Protein AF-A0A3D8IAQ0-F1 (afdb_monomer_lite)

Radius of gyration: 32.33 Å; chains: 1; bounding box: 76×37×86 Å

Structure (mmCIF, N/CA/C/O backbone):
data_AF-A0A3D8IAQ0-F1
#
_entry.id   AF-A0A3D8IAQ0-F1
#
loop_
_atom_site.group_PDB
_atom_site.id
_atom_site.type_symbol
_atom_site.label_atom_id
_atom_site.label_alt_id
_atom_site.label_comp_id
_atom_site.label_asym_id
_atom_site.label_entity_id
_atom_site.label_seq_id
_atom_site.pdbx_PDB_ins_code
_atom_site.Cartn_x
_atom_site.Cartn_y
_atom_site.Cartn_z
_atom_site.occupancy
_atom_site.B_iso_or_equiv
_atom_site.auth_seq_id
_atom_site.auth_comp_id
_atom_site.auth_asym_id
_atom_site.auth_atom_id
_atom_site.pdbx_PDB_model_num
ATOM 1 N N . MET A 1 1 ? 60.385 23.691 -66.829 1.00 50.75 1 MET A N 1
ATOM 2 C CA . MET A 1 1 ? 60.542 23.107 -65.472 1.00 50.75 1 MET A CA 1
ATOM 3 C C . MET A 1 1 ? 59.832 23.853 -64.332 1.00 50.75 1 MET A C 1
ATOM 5 O O . MET A 1 1 ? 59.541 23.205 -63.342 1.00 50.75 1 MET A O 1
ATOM 9 N N . LYS A 1 2 ? 59.481 25.152 -64.421 1.00 46.06 2 LYS A N 1
ATOM 10 C CA . LYS A 1 2 ? 58.760 25.864 -63.331 1.00 46.06 2 LYS A CA 1
ATOM 11 C C . LYS A 1 2 ? 57.233 25.645 -63.270 1.00 46.06 2 LYS A C 1
ATOM 13 O O . LYS A 1 2 ? 56.616 26.007 -62.277 1.00 46.06 2 LYS A O 1
ATOM 18 N N . SER A 1 3 ? 56.621 25.070 -64.309 1.00 49.62 3 SER A N 1
ATOM 19 C CA . SER A 1 3 ? 55.159 24.880 -64.384 1.00 49.62 3 SER A CA 1
ATOM 20 C C . SER A 1 3 ? 54.688 23.552 -63.762 1.00 49.62 3 SER A C 1
ATOM 22 O O . SER A 1 3 ? 53.665 23.526 -63.090 1.00 49.62 3 SER A O 1
ATOM 24 N N . ILE A 1 4 ? 55.494 22.486 -63.858 1.00 47.62 4 ILE A N 1
ATOM 25 C CA . ILE A 1 4 ? 55.173 21.150 -63.314 1.00 47.62 4 ILE A CA 1
ATOM 26 C C . ILE A 1 4 ? 55.188 21.145 -61.772 1.00 47.62 4 ILE A C 1
ATOM 28 O O . ILE A 1 4 ? 54.328 20.539 -61.143 1.00 47.62 4 ILE A O 1
ATOM 32 N N . ILE A 1 5 ? 56.092 21.912 -61.151 1.00 51.25 5 ILE A N 1
ATOM 33 C CA . ILE A 1 5 ? 56.208 22.018 -59.682 1.00 51.25 5 ILE A CA 1
ATOM 34 C C . ILE A 1 5 ? 54.973 22.698 -59.055 1.00 51.25 5 ILE A C 1
ATOM 36 O O . ILE A 1 5 ? 54.599 22.385 -57.928 1.00 51.25 5 ILE A O 1
ATOM 40 N N . LYS A 1 6 ? 54.293 23.593 -59.788 1.00 47.03 6 LYS A N 1
ATOM 41 C CA . LYS A 1 6 ? 53.059 24.256 -59.325 1.00 47.03 6 LYS A CA 1
ATOM 42 C C . LYS A 1 6 ? 51.813 23.372 -59.431 1.00 47.03 6 LYS A C 1
ATOM 44 O O . LYS A 1 6 ? 50.860 23.614 -58.701 1.00 47.03 6 LYS A O 1
ATOM 49 N N . LEU A 1 7 ? 51.810 22.380 -60.325 1.00 46.91 7 LEU A N 1
ATOM 50 C CA . LEU A 1 7 ? 50.689 21.447 -60.465 1.00 46.91 7 LEU A CA 1
ATOM 51 C C . LEU A 1 7 ? 50.698 20.402 -59.339 1.00 46.91 7 LEU A C 1
ATOM 53 O O . LEU A 1 7 ? 49.652 20.119 -58.764 1.00 46.91 7 LEU A O 1
ATOM 57 N N . ASN A 1 8 ? 51.884 19.904 -58.967 1.00 48.91 8 ASN A N 1
ATOM 58 C CA . ASN A 1 8 ? 52.026 18.927 -57.883 1.00 48.91 8 ASN A CA 1
ATOM 59 C C . ASN A 1 8 ? 51.652 19.508 -56.512 1.00 48.91 8 ASN A C 1
ATOM 61 O O . ASN A 1 8 ? 50.925 18.862 -55.769 1.00 48.91 8 ASN A O 1
ATOM 65 N N . SER A 1 9 ? 52.028 20.756 -56.207 1.00 54.44 9 SER A N 1
ATOM 66 C CA . SER A 1 9 ? 51.649 21.383 -54.929 1.00 54.44 9 SER A CA 1
ATOM 67 C C . SER A 1 9 ? 50.164 21.760 -54.834 1.00 54.44 9 SER A C 1
ATOM 69 O O . SER A 1 9 ? 49.633 21.924 -53.735 1.00 54.44 9 SER A O 1
ATOM 71 N N . PHE A 1 10 ? 49.473 21.895 -55.971 1.00 50.22 10 PHE A N 1
ATOM 72 C CA . PHE A 1 10 ? 48.026 22.0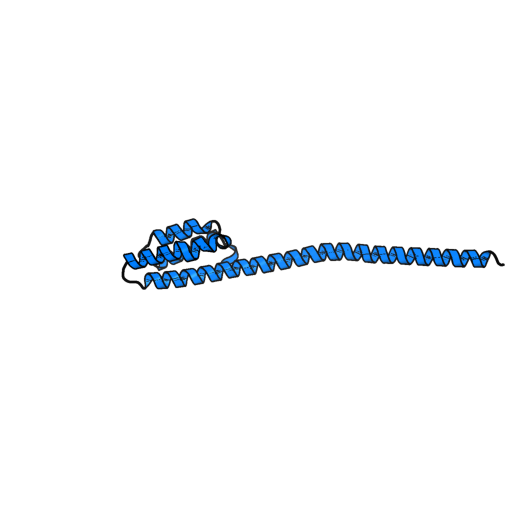99 -56.013 1.00 50.22 10 PHE A CA 1
ATOM 73 C C . PHE A 1 10 ? 47.270 20.774 -55.843 1.00 50.22 10 PHE A C 1
ATOM 75 O O . PHE A 1 10 ? 46.294 20.727 -55.101 1.00 50.22 10 PHE A O 1
ATOM 82 N N . LEU A 1 11 ? 47.751 19.688 -56.458 1.00 51.03 11 LEU A N 1
ATOM 83 C CA . LEU A 1 11 ? 47.168 18.350 -56.312 1.00 51.03 11 LEU A CA 1
ATOM 84 C C . LEU A 1 11 ? 47.384 17.762 -54.910 1.00 51.03 11 LEU A C 1
ATOM 86 O O . LEU A 1 11 ? 46.462 17.152 -54.380 1.00 51.03 11 LEU A O 1
ATOM 90 N N . GLU A 1 12 ? 48.528 18.021 -54.268 1.00 53.34 12 GLU A N 1
ATOM 91 C CA . GLU A 1 12 ? 48.754 17.661 -52.857 1.00 53.34 12 GLU A CA 1
ATOM 92 C C . GLU A 1 12 ? 47.821 18.435 -51.913 1.00 53.34 12 GLU A C 1
ATOM 94 O O . GLU A 1 12 ? 47.213 17.842 -51.029 1.00 53.34 12 GLU A O 1
ATOM 99 N N . ARG A 1 13 ? 47.590 19.736 -52.151 1.00 52.06 13 ARG A N 1
ATOM 100 C CA . ARG A 1 13 ? 46.631 20.527 -51.352 1.00 52.06 13 ARG A CA 1
ATOM 101 C C . ARG A 1 13 ? 45.176 20.113 -51.549 1.00 52.06 13 ARG A C 1
ATOM 103 O O . ARG A 1 13 ? 44.393 20.222 -50.612 1.00 52.06 13 ARG A O 1
ATOM 110 N N . VAL A 1 14 ? 44.798 19.666 -52.746 1.00 51.16 14 VAL A N 1
ATOM 111 C CA . VAL A 1 14 ? 43.447 19.147 -53.020 1.00 51.16 14 VAL A CA 1
ATOM 112 C C . VAL A 1 14 ? 43.282 17.731 -52.451 1.00 51.16 14 VAL A C 1
ATOM 114 O O . VAL A 1 14 ? 42.207 17.410 -51.948 1.00 51.16 14 VAL A O 1
ATOM 117 N N . GLY A 1 15 ? 44.347 16.922 -52.452 1.00 47.16 15 GLY A N 1
ATOM 118 C CA . GLY A 1 15 ? 44.403 15.605 -51.811 1.00 47.16 15 GLY A CA 1
ATOM 119 C C . GLY A 1 15 ? 44.271 15.674 -50.290 1.00 47.16 15 GLY A C 1
ATOM 120 O O . GLY A 1 15 ? 43.403 15.007 -49.734 1.00 47.16 15 GLY A O 1
ATOM 121 N N . ASP A 1 16 ? 45.030 16.549 -49.627 1.00 48.69 16 ASP A N 1
ATOM 122 C CA . ASP A 1 16 ? 44.929 16.757 -48.175 1.00 48.69 16 ASP A CA 1
ATOM 123 C C . ASP A 1 16 ? 43.561 17.328 -47.774 1.00 48.69 16 ASP A C 1
ATOM 125 O O . ASP A 1 16 ? 42.982 16.921 -46.767 1.00 48.69 16 ASP A O 1
ATOM 129 N N . TRP A 1 17 ? 42.979 18.220 -48.584 1.00 43.69 17 TRP A N 1
ATOM 130 C CA . TRP A 1 17 ? 41.640 18.764 -48.328 1.00 43.69 17 TRP A CA 1
ATOM 131 C C . TRP A 1 17 ? 40.539 17.700 -48.467 1.00 43.69 17 TRP A C 1
ATOM 133 O O . TRP A 1 17 ? 39.626 17.660 -47.644 1.00 43.69 17 TRP A O 1
ATOM 143 N N . LEU A 1 18 ? 40.649 16.795 -49.448 1.00 44.53 18 LEU A N 1
ATOM 144 C CA . LEU A 1 18 ? 39.730 15.663 -49.624 1.00 44.53 18 LEU A CA 1
ATOM 145 C C . LEU A 1 18 ? 39.885 14.601 -48.528 1.00 44.53 18 LEU A C 1
ATOM 147 O O . LEU A 1 18 ? 38.873 14.097 -48.049 1.00 44.53 18 LEU A O 1
ATOM 151 N N . ILE A 1 19 ? 41.108 14.304 -48.082 1.00 50.25 19 ILE A N 1
ATOM 152 C CA . ILE A 1 19 ? 41.360 13.367 -46.973 1.00 50.25 19 ILE A CA 1
ATOM 153 C C . ILE A 1 19 ? 40.795 13.933 -45.663 1.00 50.25 19 ILE A C 1
ATOM 155 O O . ILE A 1 19 ? 40.074 13.235 -44.954 1.00 50.25 19 ILE A O 1
ATOM 159 N N . THR A 1 20 ? 40.978 15.232 -45.407 1.00 50.47 20 THR A N 1
ATOM 160 C CA . THR A 1 20 ? 40.412 15.897 -44.219 1.00 50.47 20 THR A CA 1
ATOM 161 C C . THR A 1 20 ? 38.874 15.919 -44.248 1.00 50.47 20 THR A C 1
ATOM 163 O O . THR A 1 20 ? 38.232 15.804 -43.205 1.00 50.47 20 THR A O 1
ATOM 166 N N . TYR A 1 21 ? 38.255 16.022 -45.432 1.00 44.12 21 TYR A N 1
ATOM 167 C CA . TYR A 1 21 ? 36.794 15.984 -45.590 1.00 44.12 21 TYR A CA 1
ATOM 168 C C . TYR A 1 21 ? 36.225 14.564 -45.443 1.00 44.12 21 TYR A C 1
ATOM 170 O O . TYR A 1 21 ? 35.163 14.380 -44.846 1.00 44.12 21 TYR A O 1
ATOM 178 N N . VAL A 1 22 ? 36.931 13.547 -45.944 1.00 46.44 22 VAL A N 1
ATOM 179 C CA . VAL A 1 22 ? 36.542 12.135 -45.808 1.00 46.44 22 VAL A CA 1
ATOM 180 C C . VAL A 1 22 ? 36.696 11.664 -44.357 1.00 46.44 22 VAL A C 1
ATOM 182 O O . VAL A 1 22 ? 35.769 11.044 -43.839 1.00 46.44 22 VAL A O 1
ATOM 185 N N . ASP A 1 23 ? 37.757 12.062 -43.650 1.00 42.91 23 ASP A N 1
ATOM 186 C CA . ASP A 1 23 ? 37.926 11.762 -42.221 1.00 42.91 23 ASP A CA 1
ATOM 187 C C . ASP A 1 23 ? 36.926 12.522 -41.335 1.00 42.91 23 ASP A C 1
ATOM 189 O O . ASP A 1 23 ? 36.376 11.947 -40.393 1.00 42.91 23 ASP A O 1
ATOM 193 N N . PHE A 1 24 ? 36.586 13.775 -41.669 1.00 44.38 24 PHE A N 1
ATOM 194 C CA . PHE A 1 24 ? 35.508 14.507 -40.991 1.00 44.38 24 PHE A CA 1
ATOM 195 C C . PHE A 1 24 ? 34.150 13.820 -41.194 1.00 44.38 24 PHE A C 1
ATOM 197 O O . PHE A 1 24 ? 33.378 13.694 -40.248 1.00 44.38 24 PHE A O 1
ATOM 204 N N . THR A 1 25 ? 33.865 13.300 -42.392 1.00 46.12 25 THR A N 1
ATOM 205 C CA . THR A 1 25 ? 32.583 12.640 -42.701 1.00 46.12 25 THR A CA 1
ATOM 206 C C . THR A 1 25 ? 32.492 11.230 -42.102 1.00 46.12 25 THR A C 1
ATOM 208 O O . THR A 1 25 ? 31.422 10.832 -41.641 1.00 46.12 25 THR A O 1
ATOM 211 N N . ILE A 1 26 ? 33.604 10.490 -42.018 1.00 47.59 26 ILE A N 1
ATOM 212 C CA . ILE A 1 26 ? 33.669 9.183 -41.343 1.00 47.59 26 ILE A CA 1
ATOM 213 C C . ILE A 1 26 ? 33.573 9.357 -39.820 1.00 47.59 26 ILE A C 1
ATOM 215 O O . ILE A 1 26 ? 32.854 8.590 -39.178 1.00 47.59 26 ILE A O 1
ATOM 219 N N . ALA A 1 27 ? 34.175 10.399 -39.235 1.00 44.84 27 ALA A N 1
ATOM 220 C CA . ALA A 1 27 ? 34.023 10.738 -37.815 1.00 44.84 27 ALA A CA 1
ATOM 221 C C . ALA A 1 27 ? 32.619 11.284 -37.466 1.00 44.84 27 ALA A C 1
ATOM 223 O O . ALA A 1 27 ? 32.102 11.018 -36.382 1.00 44.84 27 ALA A O 1
ATOM 224 N N . PHE A 1 28 ? 31.952 11.998 -38.381 1.00 41.72 28 PHE A N 1
ATOM 225 C CA . PHE A 1 28 ? 30.584 12.504 -38.179 1.00 41.72 28 PHE A CA 1
ATOM 226 C C . PHE A 1 28 ? 29.507 11.429 -38.432 1.00 41.72 28 PHE A C 1
ATOM 228 O O . PHE A 1 28 ? 28.493 11.375 -37.735 1.00 41.72 28 PHE A O 1
ATOM 235 N N . GLY A 1 29 ? 29.743 10.513 -39.378 1.00 35.75 29 GLY A N 1
ATOM 236 C CA . GLY A 1 29 ? 28.885 9.352 -39.640 1.00 35.75 29 GLY A CA 1
ATOM 237 C C . GLY A 1 29 ? 28.968 8.277 -38.550 1.00 35.75 29 GLY A C 1
ATOM 238 O O . GLY A 1 29 ? 27.954 7.671 -38.201 1.00 35.75 29 GLY A O 1
ATOM 239 N N . SER A 1 30 ? 30.146 8.092 -37.944 1.00 42.00 30 SER A N 1
ATOM 240 C CA . SER A 1 30 ? 30.320 7.229 -36.765 1.00 42.00 30 SER A CA 1
ATOM 241 C C . SER A 1 30 ? 29.868 7.896 -35.457 1.00 42.00 30 SER A C 1
ATOM 243 O O . SER A 1 30 ? 29.429 7.192 -34.544 1.00 42.00 30 SER A O 1
ATOM 245 N N . SER A 1 31 ? 29.849 9.234 -35.370 1.00 45.94 31 SER A N 1
ATOM 246 C CA . SER A 1 31 ? 29.312 9.935 -34.198 1.00 45.94 31 SER A CA 1
ATOM 247 C C . SER A 1 31 ? 27.786 10.028 -34.198 1.00 45.94 31 SER A C 1
ATOM 249 O O . SER A 1 31 ? 27.199 9.849 -33.143 1.00 45.94 31 SER A O 1
ATOM 251 N N . LEU A 1 32 ? 27.087 10.183 -35.327 1.00 40.41 32 LEU A N 1
ATOM 252 C CA . LEU A 1 32 ? 25.613 10.233 -35.313 1.00 40.41 32 LEU A CA 1
ATOM 253 C C . LEU A 1 32 ? 24.957 8.857 -35.106 1.00 40.41 32 LEU A C 1
ATOM 255 O O . LEU A 1 32 ? 23.979 8.763 -34.366 1.00 40.41 32 LEU A O 1
ATOM 259 N N . GLY A 1 33 ? 25.520 7.776 -35.659 1.00 39.09 33 GLY A N 1
ATOM 260 C CA . GLY A 1 33 ? 25.084 6.405 -35.353 1.00 39.09 33 GLY A CA 1
ATOM 261 C C . GLY A 1 33 ? 25.388 5.993 -33.905 1.00 39.09 33 GLY A C 1
ATOM 262 O O . GLY A 1 33 ? 24.560 5.353 -33.255 1.00 39.09 33 GLY A O 1
ATOM 263 N N . GLY A 1 34 ? 26.532 6.432 -33.368 1.00 38.88 34 GLY A N 1
ATOM 264 C CA . GLY A 1 34 ? 26.935 6.222 -31.974 1.00 38.88 34 GLY A CA 1
ATOM 265 C C . GLY A 1 34 ? 26.200 7.107 -30.960 1.00 38.88 34 GLY A C 1
ATOM 266 O O . GLY A 1 34 ? 25.915 6.649 -29.859 1.00 38.88 34 GLY A O 1
ATOM 267 N N . ILE A 1 35 ? 25.821 8.337 -31.317 1.00 47.09 35 ILE A N 1
ATOM 268 C CA . ILE A 1 35 ? 25.037 9.251 -30.470 1.00 47.09 35 ILE A CA 1
ATOM 269 C C . ILE A 1 35 ? 23.566 8.844 -30.477 1.00 47.09 35 ILE A C 1
ATOM 271 O O . ILE A 1 35 ? 22.953 8.811 -29.417 1.00 47.09 35 ILE A O 1
ATOM 275 N N . ILE A 1 36 ? 22.990 8.475 -31.625 1.00 50.41 36 ILE A N 1
ATOM 276 C CA . ILE A 1 36 ? 21.604 7.994 -31.685 1.00 50.41 36 ILE A CA 1
ATOM 277 C C . ILE A 1 36 ? 21.508 6.616 -31.016 1.00 50.41 36 ILE A C 1
ATOM 279 O O . ILE A 1 36 ? 20.681 6.434 -30.124 1.00 50.41 36 ILE A O 1
ATOM 283 N N . GLY A 1 37 ? 22.397 5.673 -31.348 1.00 39.19 37 GLY A N 1
ATOM 284 C CA . GLY A 1 37 ? 22.471 4.359 -30.699 1.00 39.19 37 GLY A CA 1
ATOM 285 C C . GLY A 1 37 ? 22.793 4.449 -29.204 1.00 39.19 37 GLY A C 1
ATOM 286 O O . GLY A 1 37 ? 22.123 3.820 -28.386 1.00 39.19 37 GLY A O 1
ATOM 287 N N . GLY A 1 38 ? 23.741 5.304 -28.823 1.00 42.31 38 GLY A N 1
ATOM 288 C CA . GLY A 1 38 ? 24.085 5.592 -27.432 1.00 42.31 38 GLY A CA 1
ATOM 289 C C . GLY A 1 38 ? 22.946 6.265 -26.670 1.00 42.31 38 GLY A C 1
ATOM 290 O O . GLY A 1 38 ? 22.697 5.906 -25.522 1.00 42.31 38 GLY A O 1
ATOM 291 N N . TRP A 1 39 ? 22.182 7.164 -27.298 1.00 53.44 39 TRP A N 1
ATOM 292 C CA . TRP A 1 39 ? 20.987 7.769 -26.705 1.00 53.44 39 TRP A CA 1
ATOM 293 C C . TRP A 1 39 ? 19.855 6.754 -26.556 1.00 53.44 39 TRP A C 1
ATOM 295 O O . TRP A 1 39 ? 19.192 6.753 -25.525 1.00 53.44 39 TRP A O 1
ATOM 305 N N . PHE A 1 40 ? 19.660 5.837 -27.510 1.00 55.66 40 PHE A N 1
ATOM 306 C CA . PHE A 1 40 ? 18.687 4.747 -27.381 1.00 55.66 40 PHE A CA 1
ATOM 307 C C . PHE A 1 40 ? 19.048 3.784 -26.251 1.00 55.66 40 PHE A C 1
ATOM 309 O O . PHE A 1 40 ? 18.185 3.467 -25.434 1.00 55.66 40 PHE A O 1
ATOM 316 N N . ILE A 1 41 ? 20.313 3.371 -26.159 1.00 57.19 41 ILE A N 1
ATOM 317 C CA . ILE A 1 41 ? 20.807 2.478 -25.105 1.00 57.19 41 ILE A CA 1
ATOM 318 C C . ILE A 1 41 ? 20.735 3.175 -23.741 1.00 57.19 41 ILE A C 1
ATOM 320 O O . ILE A 1 41 ? 20.163 2.631 -22.798 1.00 57.19 41 ILE A O 1
ATOM 324 N N . THR A 1 42 ? 21.214 4.416 -23.644 1.00 60.34 42 THR A N 1
ATOM 325 C CA . THR A 1 42 ? 21.140 5.221 -22.413 1.00 60.34 42 THR A CA 1
ATOM 326 C C . THR A 1 42 ? 19.692 5.442 -21.994 1.00 60.34 42 THR A C 1
ATOM 328 O O . THR A 1 42 ? 19.350 5.246 -20.834 1.00 60.34 42 THR A O 1
ATOM 331 N N . ARG A 1 43 ? 18.797 5.769 -22.932 1.00 56.47 43 ARG A N 1
ATOM 332 C CA . ARG A 1 43 ? 17.363 5.931 -22.663 1.00 56.47 43 ARG A CA 1
ATOM 333 C C . ARG A 1 43 ? 16.702 4.613 -22.267 1.00 56.47 43 ARG A C 1
ATOM 335 O O . ARG A 1 43 ? 15.783 4.642 -21.455 1.00 56.47 43 ARG A O 1
ATOM 342 N N . TYR A 1 44 ? 17.149 3.480 -22.804 1.00 60.31 44 TYR A N 1
ATOM 343 C CA . TYR A 1 44 ? 16.655 2.153 -22.441 1.00 60.31 44 TYR A CA 1
ATOM 344 C C . TYR A 1 44 ? 17.068 1.771 -21.015 1.00 60.31 44 TYR A C 1
ATOM 346 O O . TYR A 1 44 ? 16.197 1.490 -20.196 1.00 60.31 44 TYR A O 1
ATOM 354 N N . TYR A 1 45 ? 18.359 1.853 -20.677 1.00 57.66 45 TYR A N 1
ATOM 355 C CA . TYR A 1 45 ? 18.845 1.572 -19.320 1.00 57.66 45 TYR A CA 1
ATOM 356 C C . TYR A 1 45 ? 18.307 2.569 -18.292 1.00 57.66 45 TYR A C 1
ATOM 358 O O . TYR A 1 45 ? 17.935 2.173 -17.192 1.00 57.66 45 TYR A O 1
ATOM 366 N N . HIS A 1 46 ? 18.171 3.843 -18.660 1.00 58.62 46 HIS A N 1
ATOM 367 C CA . HIS A 1 46 ? 17.567 4.852 -17.795 1.00 58.62 46 HIS A CA 1
ATOM 368 C C . HIS A 1 46 ? 16.077 4.579 -17.555 1.00 58.62 46 HIS A C 1
ATOM 370 O O . HIS A 1 46 ? 15.609 4.690 -16.426 1.00 58.62 46 HIS A O 1
ATOM 376 N N . LYS A 1 47 ? 15.319 4.171 -18.583 1.00 62.62 47 LYS A N 1
ATOM 377 C CA . LYS A 1 47 ? 13.920 3.741 -18.416 1.00 62.62 47 LYS A CA 1
ATOM 378 C C . LYS A 1 47 ? 13.809 2.479 -17.564 1.00 62.62 47 LYS A C 1
ATOM 380 O O . LYS A 1 47 ? 12.921 2.419 -16.721 1.00 62.62 47 LYS A O 1
ATOM 385 N N . LYS A 1 48 ? 14.709 1.510 -17.753 1.00 64.25 48 LYS A N 1
ATOM 386 C CA . LYS A 1 48 ? 14.746 0.274 -16.966 1.00 64.25 48 LYS A CA 1
ATOM 387 C C . LYS A 1 48 ? 15.043 0.563 -15.491 1.00 64.25 48 LYS A C 1
ATOM 389 O O . LYS A 1 48 ? 14.270 0.155 -14.635 1.00 64.25 48 LYS A O 1
ATOM 394 N N . GLY A 1 49 ? 16.057 1.380 -15.205 1.00 70.94 49 GLY A N 1
ATOM 395 C CA . GLY A 1 49 ? 16.369 1.813 -13.841 1.00 70.94 49 GLY A CA 1
ATOM 396 C C . GLY A 1 49 ? 15.251 2.647 -13.205 1.00 70.94 49 GLY A C 1
ATOM 397 O O . GLY A 1 49 ? 14.942 2.479 -12.030 1.00 70.94 49 GLY A O 1
ATOM 398 N N . GLN A 1 50 ? 14.574 3.508 -13.975 1.00 75.38 50 GLN A N 1
ATOM 399 C CA . GLN A 1 50 ? 13.396 4.235 -13.487 1.00 75.38 50 GLN A CA 1
ATOM 400 C C . GLN A 1 50 ? 12.213 3.314 -13.185 1.00 75.38 50 GLN A C 1
ATOM 402 O O . GLN A 1 50 ? 11.456 3.584 -12.251 1.00 75.38 50 GLN A O 1
ATOM 407 N N . GLN A 1 51 ? 12.036 2.256 -13.973 1.00 77.31 51 GLN A N 1
ATOM 408 C CA . GLN A 1 51 ? 10.988 1.272 -13.759 1.00 77.31 51 GLN A CA 1
ATOM 4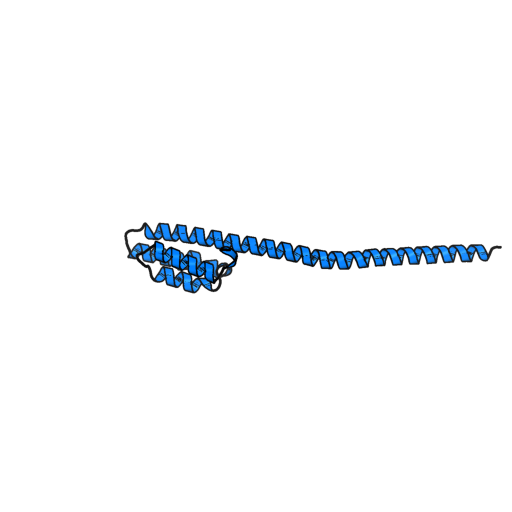09 C C . GLN A 1 51 ? 11.263 0.447 -12.500 1.00 77.31 51 GLN A C 1
ATOM 411 O O . GLN A 1 51 ? 10.402 0.413 -11.628 1.00 77.31 51 GLN A O 1
ATOM 416 N N . GLU A 1 52 ? 12.468 -0.104 -12.351 1.00 80.56 52 GLU A N 1
ATOM 417 C CA . GLU A 1 52 ? 12.892 -0.834 -11.146 1.00 80.56 52 GLU A CA 1
ATOM 418 C C . GLU A 1 52 ? 12.771 0.047 -9.892 1.00 80.56 52 GLU A C 1
ATOM 420 O O . GLU A 1 52 ? 12.219 -0.365 -8.874 1.00 80.56 52 GLU A O 1
ATOM 425 N N . TYR A 1 53 ? 13.182 1.316 -9.979 1.00 82.06 53 TYR A N 1
ATOM 426 C CA . TYR A 1 53 ? 13.022 2.278 -8.887 1.00 82.06 53 TYR A CA 1
ATOM 427 C C . TYR A 1 53 ? 11.552 2.560 -8.547 1.00 82.06 53 TYR A C 1
ATOM 429 O O . TYR A 1 53 ? 11.189 2.711 -7.377 1.00 82.06 53 TYR A O 1
ATOM 437 N N . ARG A 1 54 ? 10.681 2.645 -9.557 1.00 84.31 54 ARG A N 1
ATOM 438 C CA . ARG A 1 54 ? 9.241 2.826 -9.345 1.00 84.31 54 ARG A CA 1
ATOM 439 C C . ARG A 1 54 ? 8.625 1.588 -8.702 1.00 84.31 54 ARG A C 1
ATOM 441 O O . ARG A 1 54 ? 7.816 1.738 -7.793 1.00 84.31 54 ARG A O 1
ATOM 448 N N . GLU A 1 55 ? 9.001 0.400 -9.156 1.00 88.00 55 GLU A N 1
ATOM 449 C CA . GLU A 1 55 ? 8.536 -0.869 -8.597 1.00 88.00 55 GLU A CA 1
ATOM 450 C C . GLU A 1 55 ? 8.974 -1.014 -7.137 1.00 88.00 55 GLU A C 1
ATOM 452 O O . GLU A 1 55 ? 8.145 -1.320 -6.280 1.00 88.00 55 GLU A O 1
ATOM 457 N N . GLN A 1 56 ? 10.223 -0.664 -6.820 1.00 86.56 56 GLN A N 1
ATOM 458 C CA . GLN A 1 56 ? 10.701 -0.642 -5.442 1.00 86.56 56 GLN A CA 1
ATOM 459 C C . GLN A 1 56 ? 9.886 0.324 -4.576 1.00 86.56 56 GLN A C 1
ATOM 461 O O . GLN A 1 56 ? 9.403 -0.064 -3.519 1.00 86.56 56 GLN A O 1
ATOM 466 N N . LYS A 1 57 ? 9.619 1.547 -5.054 1.00 89.19 57 LYS A N 1
ATOM 467 C CA . LYS A 1 57 ? 8.762 2.501 -4.327 1.00 89.19 57 LYS A CA 1
ATOM 468 C C . LYS A 1 57 ? 7.359 1.970 -4.048 1.00 89.19 57 LYS A C 1
ATOM 470 O O . LYS A 1 57 ? 6.783 2.288 -3.011 1.00 89.19 57 LYS A O 1
ATOM 475 N N . ILE A 1 58 ? 6.785 1.214 -4.980 1.00 89.62 58 ILE A N 1
ATOM 476 C CA . ILE A 1 58 ? 5.470 0.594 -4.800 1.00 89.62 58 ILE A CA 1
ATOM 477 C C . ILE A 1 58 ? 5.540 -0.511 -3.739 1.00 89.62 58 ILE A C 1
ATOM 479 O O . ILE A 1 58 ? 4.659 -0.566 -2.881 1.00 89.62 58 ILE A O 1
ATOM 483 N N . ARG A 1 59 ? 6.592 -1.342 -3.749 1.00 89.56 59 ARG A N 1
ATOM 484 C CA . ARG A 1 59 ? 6.834 -2.369 -2.719 1.00 89.56 59 ARG A CA 1
ATOM 485 C C . ARG A 1 59 ? 7.019 -1.751 -1.334 1.00 89.56 59 ARG A C 1
ATOM 487 O O . ARG A 1 59 ? 6.318 -2.140 -0.404 1.00 89.56 59 ARG A O 1
ATOM 494 N N . ASP A 1 60 ? 7.867 -0.733 -1.223 1.00 90.50 60 ASP A N 1
ATOM 495 C CA . ASP A 1 60 ? 8.092 -0.001 0.029 1.00 90.50 60 ASP A CA 1
ATOM 496 C C . ASP A 1 60 ? 6.780 0.605 0.546 1.00 90.50 60 ASP A C 1
ATOM 498 O O . ASP A 1 60 ? 6.493 0.605 1.747 1.00 90.50 60 ASP A O 1
ATOM 502 N N . LYS A 1 61 ? 5.935 1.098 -0.371 1.00 90.38 61 LYS A N 1
ATOM 503 C CA . LYS A 1 61 ? 4.639 1.657 0.003 1.00 90.38 61 LYS A CA 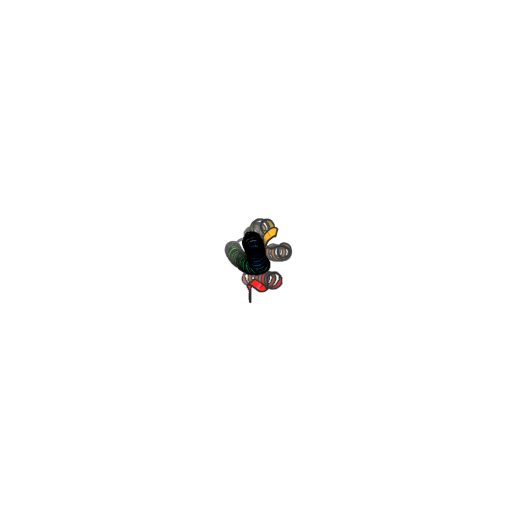1
ATOM 504 C C . LYS A 1 61 ? 3.660 0.593 0.492 1.00 90.38 61 LYS A C 1
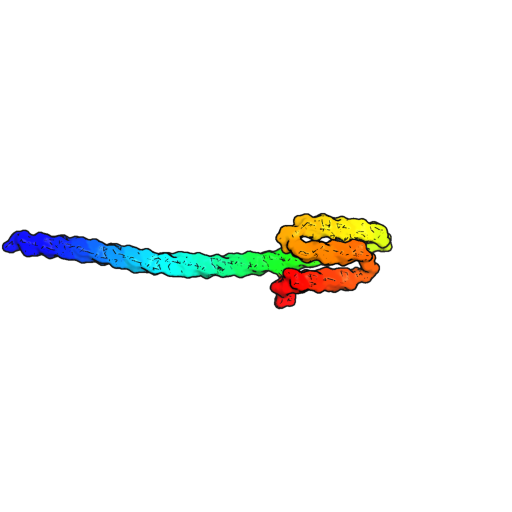ATOM 506 O O . LYS A 1 61 ? 2.938 0.857 1.453 1.00 90.38 61 LYS A O 1
ATOM 511 N N . LEU A 1 62 ? 3.632 -0.582 -0.132 1.00 92.06 62 LEU A N 1
AT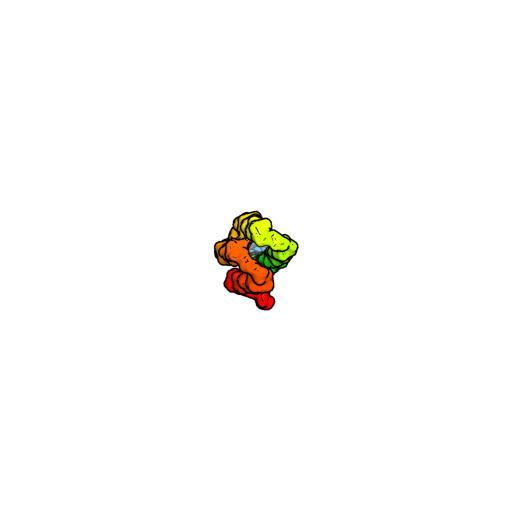OM 512 C CA . LEU A 1 62 ? 2.835 -1.710 0.346 1.00 92.06 62 LEU A CA 1
ATOM 513 C C . LEU A 1 62 ? 3.249 -2.110 1.766 1.00 92.06 62 LEU A C 1
ATOM 515 O O . LEU A 1 62 ? 2.395 -2.251 2.637 1.00 92.06 62 LEU A O 1
ATOM 519 N N . GLU A 1 63 ? 4.554 -2.229 2.013 1.00 91.44 63 GLU A N 1
ATOM 520 C CA . GLU A 1 63 ? 5.078 -2.590 3.331 1.00 91.44 63 GLU A CA 1
ATOM 521 C C . GLU A 1 63 ? 4.730 -1.535 4.392 1.00 91.44 63 GLU A C 1
ATOM 523 O O . GLU A 1 63 ? 4.278 -1.871 5.489 1.00 91.44 63 GLU A O 1
ATOM 528 N N . SER A 1 64 ? 4.879 -0.248 4.059 1.00 91.56 64 SER A N 1
ATOM 529 C CA . SER A 1 64 ? 4.449 0.856 4.925 1.00 91.56 64 SER A CA 1
ATOM 530 C C . SER A 1 64 ? 2.954 0.779 5.237 1.00 91.56 64 SER A C 1
ATOM 532 O O . SER A 1 64 ? 2.572 0.939 6.394 1.00 91.56 64 SER A O 1
ATOM 534 N N . LEU A 1 65 ? 2.115 0.503 4.235 1.00 91.50 65 LEU A N 1
ATOM 535 C CA . LEU A 1 65 ? 0.670 0.405 4.419 1.00 91.50 65 LEU A CA 1
ATOM 536 C C . LEU A 1 65 ? 0.300 -0.762 5.346 1.00 91.50 65 LEU A C 1
ATOM 538 O O . LEU A 1 65 ? -0.546 -0.600 6.221 1.00 91.50 65 LEU A O 1
ATOM 542 N N . TYR A 1 66 ? 0.967 -1.910 5.211 1.00 92.25 66 TYR A N 1
ATOM 543 C CA . TYR A 1 66 ? 0.768 -3.043 6.117 1.00 92.25 66 TYR A CA 1
ATOM 544 C C . TYR A 1 66 ? 1.152 -2.742 7.553 1.00 92.25 66 TYR A C 1
ATOM 546 O O . TYR A 1 66 ? 0.402 -3.111 8.454 1.00 92.25 66 TYR A O 1
ATOM 554 N N . LYS A 1 67 ? 2.265 -2.040 7.780 1.00 91.94 67 LYS A N 1
ATOM 555 C CA . LYS A 1 67 ? 2.649 -1.614 9.131 1.00 91.94 67 LYS A CA 1
ATOM 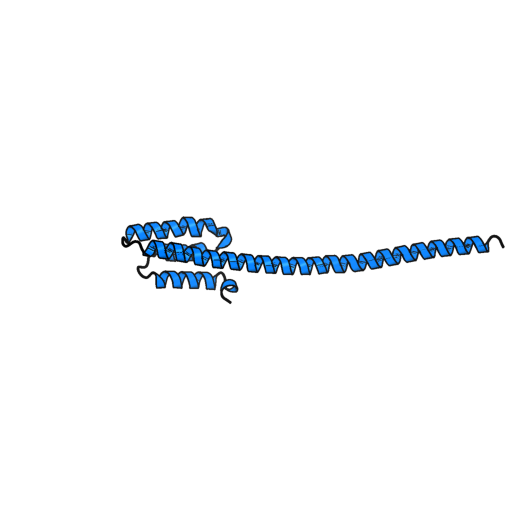556 C C . LYS A 1 67 ? 1.570 -0.726 9.745 1.00 91.94 67 LYS A C 1
ATOM 558 O O . LYS A 1 67 ? 1.133 -0.992 10.861 1.00 91.94 67 LYS A O 1
ATOM 563 N N . ASP A 1 68 ? 1.095 0.273 9.007 1.00 90.62 68 ASP A N 1
ATOM 564 C CA . ASP A 1 68 ? 0.078 1.205 9.504 1.00 90.62 68 ASP A CA 1
ATOM 565 C C . ASP A 1 68 ? -1.254 0.508 9.823 1.00 90.62 68 ASP A C 1
ATOM 567 O O . ASP A 1 68 ? -1.880 0.800 10.845 1.00 90.62 68 ASP A O 1
ATOM 571 N N . ILE A 1 69 ? -1.666 -0.447 8.986 1.00 90.75 69 ILE A N 1
ATOM 572 C CA . ILE A 1 69 ? -2.861 -1.265 9.222 1.00 90.75 69 ILE A CA 1
ATOM 573 C C . ILE A 1 69 ? -2.662 -2.172 10.436 1.00 90.75 69 ILE A C 1
ATOM 575 O O . ILE A 1 69 ? -3.527 -2.209 11.304 1.00 90.75 69 ILE A O 1
ATOM 579 N N . ASP A 1 70 ? -1.522 -2.855 10.560 1.00 92.12 70 ASP A N 1
ATOM 580 C CA . ASP A 1 70 ? -1.234 -3.692 11.731 1.00 92.12 70 ASP A CA 1
ATOM 581 C C . ASP A 1 70 ? -1.303 -2.883 13.036 1.00 92.12 70 ASP A C 1
ATOM 583 O O . ASP A 1 70 ? -1.854 -3.352 14.030 1.00 92.12 70 ASP A O 1
ATOM 587 N N . PHE A 1 71 ? -0.826 -1.634 13.026 1.00 90.12 71 PHE A N 1
ATOM 588 C CA . PHE A 1 71 ? -0.991 -0.725 14.161 1.00 90.12 71 PHE A CA 1
ATOM 589 C C . PHE A 1 71 ? -2.452 -0.358 14.428 1.00 90.12 71 PHE A C 1
ATOM 591 O O . PHE A 1 71 ? -2.859 -0.351 15.588 1.00 90.12 71 PHE A O 1
ATOM 598 N N . ALA A 1 72 ? -3.248 -0.077 13.395 1.00 89.94 72 ALA A N 1
ATOM 599 C CA . ALA A 1 72 ? -4.668 0.223 13.566 1.00 89.94 72 ALA A CA 1
ATOM 600 C C . ALA A 1 72 ? -5.432 -0.963 14.181 1.00 89.94 72 ALA A C 1
ATOM 602 O O . ALA A 1 72 ? -6.242 -0.767 15.080 1.00 89.94 72 ALA A O 1
ATOM 603 N N . TYR A 1 73 ? -5.131 -2.195 13.766 1.00 90.81 73 TYR A N 1
ATOM 604 C CA . TYR A 1 73 ? -5.793 -3.403 14.276 1.00 90.81 73 TYR A CA 1
ATOM 605 C C . TYR A 1 73 ? -5.348 -3.833 15.681 1.00 90.81 73 TYR A C 1
ATOM 607 O O . TYR A 1 73 ? -6.004 -4.674 16.291 1.00 90.81 73 TYR A O 1
ATOM 615 N N . LYS A 1 74 ? -4.283 -3.242 16.239 1.00 92.12 74 LYS A N 1
ATOM 616 C CA . LYS A 1 74 ? -3.942 -3.400 17.667 1.00 92.12 74 LYS A CA 1
ATOM 617 C C . LYS A 1 74 ? -4.882 -2.618 18.588 1.00 92.12 74 LYS A C 1
ATOM 619 O O . LYS A 1 74 ? -4.913 -2.882 19.788 1.00 92.12 74 LYS A O 1
ATOM 624 N N . ILE A 1 75 ? -5.638 -1.664 18.045 1.00 90.00 75 ILE A N 1
ATOM 625 C CA . ILE A 1 75 ? -6.623 -0.885 18.790 1.00 90.00 75 ILE A CA 1
ATOM 626 C C . ILE A 1 75 ? -7.854 -1.766 19.026 1.00 90.00 75 ILE A C 1
ATOM 628 O O . ILE A 1 75 ? -8.522 -2.183 18.082 1.00 90.00 75 ILE A O 1
ATOM 632 N N . GLN A 1 76 ? -8.159 -2.049 20.295 1.00 86.56 76 GLN A N 1
ATOM 633 C CA . GLN A 1 76 ? -9.302 -2.895 20.663 1.00 86.56 76 GLN A CA 1
ATOM 634 C C . GLN A 1 76 ? -10.653 -2.210 20.420 1.00 86.56 76 GLN A C 1
ATOM 636 O O . GLN A 1 76 ? -11.658 -2.880 20.203 1.00 86.56 76 GLN A O 1
ATOM 641 N N . ASN A 1 77 ? -10.687 -0.877 20.457 1.00 91.31 77 ASN A N 1
ATOM 642 C CA . ASN A 1 77 ? -11.893 -0.109 20.193 1.00 91.31 77 ASN A CA 1
ATOM 643 C C . ASN A 1 77 ? -12.159 -0.034 18.682 1.00 91.31 77 ASN A C 1
ATOM 645 O O . ASN A 1 77 ? -11.394 0.573 17.935 1.00 91.31 77 ASN A O 1
ATOM 649 N N . GLU A 1 78 ? -13.277 -0.610 18.240 1.00 88.69 78 GLU A N 1
ATOM 650 C CA . GLU A 1 78 ? -13.680 -0.635 16.830 1.00 88.69 78 GLU A CA 1
ATOM 651 C C . GLU A 1 78 ? -13.825 0.768 16.222 1.00 88.69 78 GLU A C 1
ATOM 653 O O . GLU A 1 78 ? -13.400 1.004 15.089 1.00 88.69 78 GLU A O 1
ATOM 658 N N . LYS A 1 79 ? -14.403 1.716 16.967 1.00 90.25 79 LYS A N 1
ATOM 659 C CA . LYS A 1 79 ? -14.615 3.085 16.487 1.00 90.25 79 LYS A CA 1
ATOM 660 C C . LYS A 1 79 ? -13.280 3.791 16.265 1.00 90.25 79 LYS A C 1
ATOM 662 O O . LYS A 1 79 ? -13.074 4.400 15.220 1.00 90.25 79 LYS A O 1
ATOM 667 N N . GLU A 1 80 ? -12.367 3.664 17.220 1.00 91.50 80 GLU A N 1
ATOM 668 C CA . GLU A 1 80 ? -11.030 4.254 17.128 1.00 91.50 80 GLU A CA 1
ATOM 669 C C . GLU A 1 80 ? -10.198 3.586 16.020 1.00 91.50 80 GLU A C 1
ATOM 671 O O . GLU A 1 80 ? -9.540 4.270 15.232 1.00 91.50 80 GLU A O 1
ATOM 676 N N . ARG A 1 81 ? -10.297 2.257 15.871 1.00 91.38 81 ARG A N 1
ATOM 677 C CA . ARG A 1 81 ? -9.707 1.527 14.740 1.00 91.38 81 ARG A CA 1
ATOM 678 C C . ARG A 1 81 ? -10.224 2.070 13.412 1.00 91.38 81 ARG A C 1
ATOM 680 O O . ARG A 1 81 ? -9.423 2.382 12.532 1.00 91.38 81 ARG A O 1
ATOM 687 N N . LYS A 1 82 ? -11.541 2.238 13.275 1.00 91.12 82 LYS A N 1
ATOM 688 C CA . LYS A 1 82 ? -12.166 2.790 12.068 1.00 91.12 82 LYS A CA 1
ATOM 689 C C . LYS A 1 82 ? -11.634 4.184 11.752 1.00 91.12 82 LYS A C 1
ATOM 691 O O . LYS A 1 82 ? -11.214 4.427 10.624 1.00 91.12 82 LYS A O 1
ATOM 696 N N . GLU A 1 83 ? -11.593 5.080 12.733 1.00 90.62 83 GLU A N 1
ATOM 697 C CA . GLU A 1 83 ? -11.034 6.431 12.572 1.00 90.62 83 GLU A CA 1
ATOM 698 C C . GLU A 1 83 ? -9.564 6.383 12.118 1.00 90.62 83 GLU A C 1
ATOM 700 O O . GLU A 1 83 ? -9.140 7.144 11.237 1.00 90.62 83 GLU A O 1
ATOM 705 N N . ARG A 1 84 ? -8.782 5.430 12.641 1.00 90.81 84 ARG A N 1
ATOM 706 C CA . ARG A 1 84 ? -7.388 5.232 12.236 1.00 90.81 84 ARG A CA 1
ATOM 707 C C . ARG A 1 84 ? -7.260 4.716 10.802 1.00 90.81 84 ARG A C 1
ATOM 709 O O . ARG A 1 84 ? -6.451 5.255 10.046 1.00 90.81 84 ARG A O 1
ATOM 716 N N . LEU A 1 85 ? -8.068 3.739 10.394 1.00 91.00 85 LEU A N 1
ATOM 717 C CA . LEU A 1 85 ? -8.090 3.229 9.016 1.00 91.00 85 LEU A CA 1
ATOM 718 C C . LEU A 1 85 ? -8.532 4.308 8.019 1.00 91.00 85 LEU A C 1
ATOM 720 O O . LEU A 1 85 ? -7.935 4.445 6.950 1.00 91.00 85 LEU A O 1
ATOM 724 N N . GLN A 1 86 ? -9.505 5.144 8.388 1.00 89.38 86 GLN A N 1
ATOM 725 C CA . GLN A 1 86 ? -9.896 6.314 7.596 1.00 89.38 86 GLN A CA 1
ATOM 726 C C . GLN A 1 86 ? -8.748 7.321 7.473 1.00 89.38 86 GLN A C 1
ATOM 728 O O . GLN A 1 86 ? -8.468 7.829 6.387 1.00 89.38 86 GLN A O 1
ATOM 733 N N . THR A 1 87 ? -8.018 7.565 8.561 1.00 89.12 87 THR A N 1
ATOM 734 C CA . THR A 1 87 ? -6.831 8.427 8.533 1.00 89.12 87 THR A CA 1
ATOM 735 C C . THR A 1 87 ? -5.768 7.883 7.574 1.00 89.12 87 THR A C 1
ATOM 737 O O . THR A 1 87 ? -5.199 8.645 6.793 1.00 89.12 87 THR A O 1
ATOM 740 N N . ILE A 1 88 ? -5.530 6.568 7.569 1.00 89.00 88 ILE A N 1
ATOM 741 C CA . ILE A 1 88 ? -4.612 5.911 6.625 1.00 89.00 88 ILE A CA 1
ATOM 742 C C . ILE A 1 88 ? -5.113 6.080 5.178 1.00 89.00 88 ILE A C 1
ATOM 744 O O . ILE A 1 88 ? -4.339 6.462 4.297 1.00 89.00 88 ILE A O 1
ATOM 748 N N . SER A 1 89 ? -6.410 5.877 4.941 1.00 85.38 89 SER A N 1
ATOM 749 C CA . SER A 1 89 ? -7.067 6.067 3.640 1.00 85.38 89 SER A CA 1
ATOM 750 C C . SER A 1 89 ? -6.838 7.469 3.051 1.00 85.38 89 SER A C 1
ATOM 752 O O . SER A 1 89 ? -6.497 7.619 1.871 1.00 85.38 89 SER A O 1
ATOM 754 N N . PHE A 1 90 ? -6.917 8.515 3.872 1.00 82.19 90 PHE A N 1
ATOM 755 C CA . PHE A 1 90 ? -6.659 9.880 3.412 1.00 82.19 90 PHE A CA 1
ATOM 756 C C . PHE A 1 90 ? -5.167 10.223 3.367 1.00 82.19 90 PHE A C 1
ATOM 758 O O . PHE A 1 90 ? -4.643 10.634 2.334 1.00 82.19 90 PHE A O 1
ATOM 765 N N . ILE A 1 91 ? -4.438 10.053 4.466 1.00 78.69 91 ILE A N 1
ATOM 766 C CA . ILE A 1 91 ? -3.069 10.574 4.555 1.00 78.69 91 ILE A CA 1
ATOM 767 C C . ILE A 1 91 ? -2.097 9.716 3.752 1.00 78.69 91 ILE A C 1
ATOM 769 O O . ILE A 1 91 ? -1.234 10.247 3.054 1.00 78.69 91 ILE A O 1
ATOM 773 N N . ASN A 1 92 ? -2.219 8.394 3.842 1.00 77.75 92 ASN A N 1
ATOM 774 C CA . ASN A 1 92 ? -1.235 7.484 3.274 1.00 77.75 92 ASN A CA 1
ATOM 775 C C . ASN A 1 92 ? -1.540 7.082 1.837 1.00 77.75 92 ASN A C 1
ATOM 777 O O . ASN A 1 92 ? -0.595 6.834 1.086 1.00 77.75 92 ASN A O 1
ATOM 781 N N . ILE A 1 93 ? -2.817 7.023 1.461 1.00 83.94 93 ILE A N 1
ATOM 782 C CA . ILE A 1 93 ? -3.237 6.581 0.130 1.00 83.94 93 ILE A CA 1
ATOM 783 C C . ILE A 1 93 ? -3.563 7.789 -0.758 1.00 83.94 93 ILE A C 1
ATOM 785 O O . ILE A 1 93 ? -2.905 7.960 -1.787 1.00 83.94 93 ILE A O 1
ATOM 789 N N . GLN A 1 94 ? -4.484 8.678 -0.357 1.00 79.88 94 GLN A N 1
ATOM 790 C CA . GLN A 1 94 ? -4.888 9.817 -1.202 1.00 79.88 94 GLN A CA 1
ATOM 791 C C . GLN A 1 94 ? -3.722 10.761 -1.524 1.00 79.88 94 GLN A C 1
ATOM 793 O O . GLN A 1 94 ? -3.532 11.138 -2.683 1.00 79.88 94 GLN A O 1
ATOM 798 N N . ASN A 1 95 ? -2.886 11.110 -0.539 1.00 80.38 95 ASN A N 1
ATOM 799 C CA . ASN A 1 95 ? -1.733 11.990 -0.787 1.00 80.38 95 ASN A CA 1
ATOM 800 C C . ASN A 1 95 ? -0.705 11.368 -1.743 1.00 80.38 95 ASN A C 1
ATOM 802 O O . ASN A 1 95 ? 0.051 12.080 -2.404 1.00 80.38 95 ASN A O 1
ATOM 806 N N . GLN A 1 96 ? -0.694 10.038 -1.858 1.00 83.75 96 GLN A N 1
ATOM 807 C CA . GLN A 1 96 ? 0.186 9.306 -2.762 1.00 83.75 96 GLN A CA 1
ATOM 808 C C . GLN A 1 96 ? -0.488 8.920 -4.081 1.00 83.75 96 GLN A C 1
ATOM 810 O O . GLN A 1 96 ? 0.039 8.090 -4.822 1.00 83.75 96 GLN A O 1
ATOM 815 N N . ARG A 1 97 ? -1.593 9.579 -4.453 1.00 85.62 97 ARG A N 1
ATOM 816 C CA . ARG A 1 97 ? -2.295 9.346 -5.724 1.00 85.62 97 ARG A CA 1
ATOM 817 C C . ARG A 1 97 ? -1.396 9.425 -6.959 1.00 85.62 97 ARG A C 1
ATOM 819 O O . ARG A 1 97 ? -1.628 8.701 -7.917 1.00 85.62 97 ARG A O 1
ATOM 826 N N . LYS A 1 98 ? -0.339 10.246 -6.950 1.00 84.69 98 LYS A N 1
ATOM 827 C CA . LYS A 1 98 ? 0.639 10.284 -8.058 1.00 84.69 98 LYS A CA 1
ATOM 828 C C . LYS A 1 98 ? 1.383 8.955 -8.242 1.00 84.69 98 LYS A C 1
ATOM 830 O O . LYS A 1 98 ? 1.720 8.602 -9.367 1.00 84.69 98 LYS A O 1
ATOM 835 N N . LEU A 1 99 ? 1.655 8.245 -7.147 1.00 86.19 99 LEU A N 1
ATOM 836 C CA . LEU A 1 99 ? 2.344 6.957 -7.150 1.00 86.19 99 LEU A CA 1
ATOM 837 C C . LEU A 1 99 ? 1.357 5.805 -7.388 1.00 86.19 99 LEU A C 1
ATOM 839 O O . LEU A 1 99 ? 1.606 4.962 -8.247 1.00 86.19 99 LEU A O 1
ATOM 843 N N . LEU A 1 100 ? 0.238 5.809 -6.656 1.00 87.00 100 LEU A N 1
ATOM 844 C CA . LEU A 1 100 ? -0.749 4.724 -6.621 1.00 87.00 100 LEU A CA 1
ATOM 845 C C . LEU A 1 100 ? -1.781 4.789 -7.764 1.00 87.00 100 LEU A C 1
ATOM 847 O O . LEU A 1 100 ? -2.365 3.781 -8.151 1.00 87.00 100 LEU A O 1
ATOM 851 N N . GLY A 1 101 ? -1.984 5.959 -8.366 1.00 89.06 101 GLY A N 1
ATOM 852 C CA . GLY A 1 101 ? -2.864 6.126 -9.519 1.00 89.06 101 GLY A CA 1
ATOM 853 C C . GLY A 1 101 ? -4.293 5.660 -9.238 1.00 89.06 101 GLY A C 1
ATOM 854 O O . GLY A 1 101 ? -4.938 6.137 -8.305 1.00 89.06 101 GLY A O 1
ATOM 855 N N . ASN A 1 102 ? -4.782 4.735 -10.062 1.00 89.94 102 ASN A N 1
ATOM 856 C CA . ASN A 1 102 ? -6.165 4.259 -10.011 1.00 89.94 102 ASN A CA 1
ATOM 857 C C . ASN A 1 102 ? -6.433 3.275 -8.865 1.00 89.94 102 ASN A C 1
ATOM 859 O O . ASN A 1 102 ? -7.592 3.082 -8.519 1.00 89.94 102 ASN A O 1
ATOM 863 N N . SER A 1 103 ? -5.400 2.697 -8.239 1.00 91.38 103 SER A N 1
ATOM 864 C CA . SER A 1 103 ? -5.605 1.774 -7.114 1.00 91.38 103 SER A CA 1
ATOM 865 C C . SER A 1 103 ? -6.119 2.470 -5.854 1.00 91.38 103 SER A C 1
ATOM 867 O O . SER A 1 103 ? -6.613 1.801 -4.955 1.00 91.38 103 SER A O 1
ATOM 869 N N . VAL A 1 104 ? -6.015 3.804 -5.786 1.00 90.69 104 VAL A N 1
ATOM 870 C CA . VAL A 1 104 ? -6.429 4.602 -4.627 1.00 90.69 104 VAL A CA 1
ATOM 871 C C . VAL A 1 104 ? -7.865 4.293 -4.217 1.00 90.69 104 VAL A C 1
ATOM 873 O O . VAL A 1 104 ? -8.066 3.975 -3.055 1.00 90.69 104 VAL A O 1
ATOM 876 N N . GLY A 1 105 ? -8.828 4.329 -5.145 1.00 90.25 105 GLY A N 1
ATOM 877 C CA . GLY A 1 105 ? -10.243 4.096 -4.817 1.00 90.25 105 GLY A CA 1
ATOM 878 C C . GLY A 1 105 ? -10.463 2.732 -4.167 1.00 90.25 105 GLY A C 1
ATOM 879 O O . GLY A 1 105 ? -10.938 2.655 -3.040 1.00 90.25 105 GLY A O 1
ATOM 880 N N . ASP A 1 106 ? -9.984 1.673 -4.819 1.00 92.38 106 ASP A N 1
ATOM 881 C CA . ASP A 1 106 ? -10.119 0.301 -4.323 1.00 92.38 106 ASP A CA 1
ATOM 882 C C . ASP A 1 106 ? -9.461 0.111 -2.946 1.00 92.38 106 ASP A C 1
ATOM 884 O O . ASP A 1 106 ? -10.009 -0.566 -2.079 1.00 92.38 106 ASP A O 1
ATOM 888 N N . LEU A 1 107 ? -8.292 0.720 -2.713 1.00 92.62 107 LEU A N 1
ATOM 889 C CA . LEU A 1 107 ? -7.631 0.645 -1.408 1.00 92.62 107 LEU A CA 1
ATOM 890 C C . LEU A 1 107 ? -8.404 1.408 -0.327 1.00 92.62 107 LEU A C 1
ATOM 892 O O . LEU A 1 107 ? -8.473 0.952 0.813 1.00 92.62 107 LEU A O 1
ATOM 896 N N . GLN A 1 108 ? -8.970 2.567 -0.664 1.00 92.25 108 GLN A N 1
ATOM 897 C CA . GLN A 1 108 ? -9.791 3.338 0.263 1.00 92.25 108 GLN A CA 1
ATOM 898 C C . GLN A 1 108 ? -11.048 2.559 0.648 1.00 92.25 108 GLN A C 1
ATOM 900 O O . GLN A 1 108 ? -11.343 2.460 1.837 1.00 92.25 108 GLN A O 1
ATOM 905 N N . ASP A 1 109 ? -11.731 1.951 -0.321 1.00 93.00 109 ASP A N 1
ATOM 906 C CA . ASP A 1 109 ? -12.941 1.159 -0.092 1.00 93.00 109 ASP A CA 1
ATOM 907 C C . ASP A 1 109 ? -12.689 -0.019 0.855 1.00 93.00 109 ASP A C 1
ATOM 909 O O . ASP A 1 109 ? -13.482 -0.262 1.768 1.00 93.00 109 ASP A O 1
ATOM 913 N N . ILE A 1 110 ? -11.556 -0.714 0.699 1.00 92.75 110 ILE A N 1
ATOM 914 C CA . ILE A 1 110 ? -11.150 -1.789 1.617 1.00 92.75 110 ILE A CA 1
ATOM 915 C C . ILE A 1 110 ? -11.015 -1.257 3.051 1.00 92.75 110 ILE A C 1
ATOM 917 O O . ILE A 1 110 ? -11.562 -1.843 3.985 1.00 92.75 110 ILE A O 1
ATOM 921 N N . LEU A 1 111 ? -10.324 -0.128 3.240 1.00 91.00 111 LEU A N 1
ATOM 922 C CA . LEU A 1 111 ? -10.111 0.446 4.572 1.00 91.00 111 LEU A CA 1
ATOM 923 C C . LEU A 1 111 ? -11.396 1.014 5.188 1.00 91.00 111 LEU A C 1
ATOM 925 O O . LEU A 1 111 ? -11.598 0.898 6.396 1.00 91.00 111 LEU A O 1
ATOM 929 N N . PHE A 1 112 ? -12.279 1.607 4.380 1.00 88.56 112 PHE A N 1
ATOM 930 C CA . PHE A 1 112 ? -13.566 2.133 4.843 1.00 88.56 112 PHE A CA 1
ATOM 931 C C . PHE A 1 112 ? -14.529 1.036 5.285 1.00 88.56 112 PHE A C 1
ATOM 933 O O . PHE A 1 112 ? -15.339 1.276 6.185 1.00 88.56 112 PHE A O 1
ATOM 940 N N . ARG A 1 113 ? -14.417 -0.160 4.693 1.00 88.31 113 ARG A N 1
ATOM 941 C CA . ARG A 1 113 ? -15.192 -1.334 5.100 1.00 88.31 113 ARG A CA 1
ATOM 942 C C . ARG A 1 113 ? -14.927 -1.722 6.556 1.00 88.31 113 ARG A C 1
ATOM 944 O O . ARG A 1 113 ? -15.845 -2.216 7.198 1.00 88.31 113 ARG A O 1
ATOM 951 N N . ASN A 1 114 ? -13.719 -1.456 7.076 1.00 79.00 114 ASN A N 1
ATOM 952 C CA . ASN A 1 114 ? -13.321 -1.741 8.462 1.00 79.00 114 ASN A CA 1
ATOM 953 C C . ASN A 1 114 ? -13.651 -3.191 8.884 1.00 79.00 114 ASN A C 1
ATOM 955 O O . ASN A 1 114 ? -14.243 -3.396 9.940 1.00 79.00 114 ASN A O 1
ATOM 959 N N . SER A 1 115 ? -13.302 -4.187 8.052 1.00 80.31 115 SER A N 1
ATOM 960 C CA . SER A 1 115 ? -13.509 -5.611 8.392 1.00 80.31 115 SER A CA 1
ATOM 961 C C . SER A 1 115 ? -12.830 -5.940 9.724 1.00 80.31 115 SER A C 1
ATOM 963 O O . SER A 1 115 ? -11.756 -5.417 10.012 1.00 80.31 115 SER A O 1
ATOM 965 N N . ASP A 1 116 ? -13.412 -6.810 10.543 1.00 82.31 116 ASP A N 1
ATOM 966 C CA . ASP A 1 116 ? -12.770 -7.268 11.782 1.00 82.31 116 ASP A CA 1
ATOM 967 C C . ASP A 1 116 ? -11.553 -8.163 11.513 1.00 82.31 116 ASP A C 1
ATOM 969 O O . ASP A 1 116 ? -10.679 -8.313 12.369 1.00 82.31 116 ASP A O 1
ATOM 973 N N . ASN A 1 117 ? -11.471 -8.731 10.310 1.00 88.31 117 ASN A N 1
ATOM 974 C CA . ASN A 1 117 ? -10.407 -9.634 9.914 1.00 88.31 117 ASN A CA 1
ATOM 975 C C . ASN A 1 117 ? -9.250 -8.863 9.260 1.00 88.31 117 ASN A C 1
ATOM 977 O O . ASN A 1 117 ? -9.314 -8.441 8.102 1.00 88.31 117 ASN A O 1
ATOM 981 N N . LYS A 1 118 ? -8.162 -8.696 10.016 1.00 90.94 118 LYS A N 1
ATOM 982 C CA . LYS A 1 118 ? -6.944 -8.021 9.553 1.00 90.94 118 LYS A CA 1
ATOM 983 C C . LYS A 1 118 ? -6.318 -8.744 8.361 1.00 90.94 118 LYS A C 1
ATOM 985 O O . LYS A 1 118 ? -5.885 -8.101 7.406 1.00 90.94 118 LYS A O 1
ATOM 990 N N . GLU A 1 119 ? -6.236 -10.067 8.430 1.00 90.44 119 GLU A N 1
ATOM 991 C CA . GLU A 1 119 ? -5.603 -10.907 7.416 1.00 90.44 119 GLU A CA 1
ATOM 992 C C . GLU A 1 119 ? -6.348 -10.812 6.079 1.00 90.44 119 GLU A C 1
ATOM 994 O O . GLU A 1 119 ? -5.712 -10.702 5.030 1.00 90.44 119 GLU A O 1
ATOM 999 N N . GLU A 1 120 ? -7.681 -10.768 6.120 1.00 91.56 120 GLU A N 1
ATOM 1000 C CA . GLU A 1 120 ? -8.531 -10.525 4.949 1.00 91.56 120 GLU A CA 1
ATOM 1001 C C . GLU A 1 120 ? -8.231 -9.158 4.321 1.00 91.56 120 GLU A C 1
ATOM 1003 O O . GLU A 1 120 ? -7.942 -9.076 3.127 1.00 91.56 120 GLU A O 1
ATOM 1008 N N . VAL A 1 121 ? -8.195 -8.092 5.127 1.00 91.88 121 VAL A N 1
ATOM 1009 C CA . VAL A 1 121 ? -7.877 -6.735 4.650 1.00 91.88 121 VAL A CA 1
ATOM 1010 C C . VAL A 1 121 ? -6.489 -6.671 4.016 1.00 91.88 121 VAL A C 1
ATOM 1012 O O . VAL A 1 121 ? -6.318 -6.090 2.941 1.00 91.88 121 VAL A O 1
ATOM 1015 N N . MET A 1 122 ? -5.487 -7.288 4.644 1.00 91.31 122 MET A N 1
ATOM 1016 C CA . MET A 1 122 ? -4.130 -7.332 4.097 1.00 91.31 122 MET A CA 1
ATOM 1017 C C . MET A 1 122 ? -4.076 -8.090 2.769 1.00 91.31 122 MET A C 1
ATOM 1019 O O . MET A 1 122 ? -3.412 -7.619 1.839 1.00 91.31 122 MET A O 1
ATOM 1023 N N . ALA A 1 123 ? -4.792 -9.214 2.665 1.00 92.69 123 ALA A N 1
ATOM 1024 C CA . ALA A 1 123 ? -4.871 -10.023 1.454 1.00 92.69 123 ALA A CA 1
ATOM 1025 C C . ALA A 1 123 ? -5.579 -9.285 0.307 1.00 92.69 123 ALA A C 1
ATOM 1027 O O . ALA A 1 123 ? -5.066 -9.278 -0.816 1.00 92.69 123 ALA A O 1
ATOM 1028 N N . GLU A 1 124 ? -6.704 -8.613 0.574 1.00 93.56 124 GLU A N 1
ATOM 1029 C CA . GLU A 1 124 ? -7.399 -7.779 -0.416 1.00 93.56 124 GLU A CA 1
ATOM 1030 C C . GLU A 1 124 ? -6.483 -6.659 -0.924 1.00 93.56 124 GLU A C 1
ATOM 1032 O O . GLU A 1 124 ? -6.337 -6.466 -2.133 1.00 93.56 124 GLU A O 1
ATOM 1037 N N . ILE A 1 125 ? -5.771 -5.978 -0.022 1.00 93.19 125 ILE A N 1
ATOM 1038 C CA . ILE A 1 125 ? -4.781 -4.964 -0.402 1.00 93.19 125 ILE A CA 1
ATOM 1039 C C . ILE A 1 125 ? -3.671 -5.581 -1.261 1.00 93.19 125 ILE A C 1
ATOM 1041 O O . ILE A 1 125 ? -3.299 -4.988 -2.277 1.00 93.19 125 ILE A O 1
ATOM 1045 N N . THR A 1 126 ? -3.169 -6.781 -0.929 1.00 93.25 126 THR A N 1
ATOM 1046 C CA . THR A 1 126 ? -2.185 -7.469 -1.786 1.00 93.25 126 THR A CA 1
ATOM 1047 C C . THR A 1 126 ? -2.746 -7.678 -3.189 1.00 93.25 126 THR A C 1
ATOM 1049 O O . THR A 1 126 ? -2.048 -7.440 -4.174 1.00 93.25 126 THR A O 1
ATOM 1052 N N . GLN A 1 127 ? -3.995 -8.137 -3.298 1.00 93.44 127 GLN A N 1
ATOM 1053 C CA . GLN A 1 127 ? -4.633 -8.405 -4.585 1.00 93.44 127 GLN A CA 1
ATOM 1054 C C . GLN A 1 127 ? -4.796 -7.128 -5.410 1.00 93.44 127 GLN A C 1
ATOM 1056 O O . GLN A 1 127 ? -4.507 -7.137 -6.609 1.00 93.44 127 GLN A O 1
ATOM 1061 N N . VAL A 1 128 ? -5.177 -6.014 -4.778 1.00 93.62 128 VAL A N 1
ATOM 1062 C CA . VAL A 1 128 ? -5.214 -4.704 -5.437 1.00 93.62 128 VAL A CA 1
ATOM 1063 C C . VAL A 1 128 ? -3.831 -4.353 -5.985 1.00 93.62 128 VAL A C 1
ATOM 1065 O O . VAL A 1 128 ? -3.705 -4.048 -7.171 1.00 93.62 128 VAL A O 1
ATOM 1068 N N . PHE A 1 129 ? -2.777 -4.459 -5.175 1.00 91.69 129 PHE A N 1
ATOM 1069 C CA . PHE A 1 129 ? -1.425 -4.150 -5.635 1.00 91.69 129 PHE A CA 1
ATOM 1070 C C . PHE A 1 129 ? -0.952 -5.080 -6.761 1.00 91.69 129 PHE A C 1
ATOM 1072 O O . PHE A 1 129 ? -0.385 -4.592 -7.734 1.00 91.69 129 PHE A O 1
ATOM 1079 N N . LYS A 1 130 ? -1.232 -6.386 -6.694 1.00 92.12 130 LYS A N 1
ATOM 1080 C CA . LYS A 1 130 ? -0.913 -7.340 -7.773 1.00 92.12 130 LYS A CA 1
ATOM 1081 C C . LYS A 1 130 ? -1.621 -6.996 -9.082 1.00 92.12 130 LYS A C 1
ATOM 1083 O O . LYS A 1 130 ? -1.022 -7.092 -10.148 1.00 92.12 130 LYS A O 1
ATOM 1088 N N . ARG A 1 131 ? -2.882 -6.568 -9.004 1.00 92.62 131 ARG A N 1
ATOM 1089 C CA . ARG A 1 131 ? -3.696 -6.200 -10.169 1.00 92.62 131 ARG A CA 1
ATOM 1090 C C . ARG A 1 131 ? -3.208 -4.919 -10.846 1.00 92.62 131 ARG A C 1
ATOM 1092 O O . ARG A 1 131 ? -3.131 -4.881 -12.069 1.00 92.62 131 ARG A O 1
ATOM 1099 N N . TYR A 1 132 ? -2.883 -3.880 -10.075 1.00 91.25 132 TYR A N 1
ATOM 1100 C CA . TYR A 1 132 ? -2.469 -2.585 -10.636 1.00 91.25 132 TYR A CA 1
ATOM 1101 C C . TYR A 1 132 ? -0.959 -2.471 -10.884 1.00 91.25 132 TYR A C 1
ATOM 1103 O O . TYR A 1 132 ? -0.537 -1.664 -11.713 1.00 91.25 132 TYR A O 1
ATOM 1111 N N . PHE A 1 133 ? -0.145 -3.277 -10.200 1.00 90.19 133 PHE A N 1
ATOM 1112 C CA . PHE A 1 133 ? 1.317 -3.248 -10.287 1.00 90.19 133 PHE A CA 1
ATOM 1113 C C . PHE A 1 133 ? 1.908 -4.660 -10.451 1.00 90.19 133 PHE A C 1
ATOM 1115 O O . PHE A 1 133 ? 2.725 -5.081 -9.630 1.00 90.19 133 PHE A O 1
ATOM 1122 N N . PRO A 1 134 ? 1.548 -5.407 -11.512 1.00 86.81 134 PRO A N 1
ATOM 1123 C CA . PRO A 1 134 ? 1.981 -6.797 -11.683 1.00 86.81 134 PRO A CA 1
ATOM 1124 C C . PRO A 1 134 ? 3.509 -6.952 -11.720 1.00 86.81 134 PRO A C 1
ATOM 1126 O O . PRO A 1 134 ? 4.040 -7.894 -11.142 1.00 86.81 134 PRO A O 1
ATOM 1129 N N . GLY A 1 135 ? 4.232 -5.980 -12.292 1.00 83.38 135 GLY A N 1
ATOM 1130 C CA . GLY A 1 135 ? 5.703 -5.979 -12.324 1.00 83.38 135 GLY A CA 1
ATOM 1131 C C . GLY A 1 135 ? 6.367 -6.001 -10.940 1.00 83.38 135 GLY A C 1
ATOM 1132 O O . GLY A 1 135 ? 7.498 -6.445 -10.811 1.00 83.38 135 GLY A O 1
ATOM 1133 N N . CYS A 1 136 ? 5.653 -5.608 -9.880 1.00 82.00 136 CYS A N 1
ATOM 1134 C CA . CYS A 1 136 ? 6.171 -5.646 -8.513 1.00 82.00 136 CYS A CA 1
ATOM 1135 C C . CYS A 1 136 ? 6.106 -7.038 -7.865 1.00 82.00 136 CYS A C 1
ATOM 1137 O O . CYS A 1 136 ? 6.700 -7.201 -6.802 1.00 82.00 136 CYS A O 1
ATOM 1139 N N . PHE A 1 137 ? 5.408 -8.019 -8.444 1.00 77.25 137 PHE A N 1
ATOM 1140 C CA . PHE A 1 137 ? 5.149 -9.328 -7.815 1.00 77.25 137 PHE A CA 1
ATOM 1141 C C . PHE A 1 137 ? 5.581 -10.528 -8.666 1.00 77.25 137 PHE A C 1
ATOM 1143 O O . PHE A 1 137 ? 5.237 -11.659 -8.321 1.00 77.25 137 PHE A O 1
ATOM 1150 N N . ASN A 1 138 ? 6.305 -10.265 -9.754 1.00 59.59 138 ASN A N 1
ATOM 1151 C CA . ASN A 1 138 ? 6.967 -11.283 -10.565 1.00 59.59 138 ASN A CA 1
ATOM 1152 C C . ASN A 1 138 ? 8.286 -11.739 -9.937 1.00 59.59 138 ASN A C 1
ATOM 1154 O O . ASN A 1 138 ? 8.928 -10.912 -9.243 1.00 59.59 138 ASN A O 1
#

Foldseek 3Di:
DVPVVVVVVVVVVVVVVVVVVVVVVVVVVVVVCCVVVVCVVCVVVVVVVVLVVLLVVLVVLLVVLLVQLVVLLVDPDLVSSLVSLLVCLVPSQVVCCVSLPPLSVVLSVLSNVSDNDSVVSSVSSVVSCCVRPVVNPD

Secondary structure (DSSP, 8-state):
-TTHHHHHHHHHHHHHHHHHHHHHHHHHHHHHHHHHHHHHHHHHHHHHHHHHHHHHHHHHHHHHHHHHHHHHHT-S-HHHHHHHHHHHIIIIIGGGHHHHTTHHHHHHHHHHH--S-HHHHHHHHHHHHHHH-GGG--

Sequence (138 aa):
MKSIIKLNSFLERVGDWLITYVDFTIAFGSSLGGIIGGWFITRYYHKKGQQEYREQKIRDKLESLYKDIDFAYKIQNEKERKERLQTISFINIQNQRKLLGNSVGDLQDILFRNSDNKEEVMAEITQVFKRYFPGCFN

pLDDT: mean 74.37, std 19.49, range [35.75, 93.62]